Protein AF-A0AAV1M4N3-F1 (afdb_monomer)

Solvent-accessible surface area (backbone atoms only — not comparable to full-atom values): 7010 Å² total; per-residue (Å²): 137,89,76,89,75,79,61,47,84,41,65,50,95,87,50,94,55,60,22,72,41,70,67,58,44,57,61,52,51,29,66,80,72,65,54,54,80,37,71,50,94,88,51,93,53,64,31,71,45,66,71,57,50,59,58,51,53,28,71,77,72,65,53,43,86,34,65,39,92,86,76,66,52,62,22,74,42,67,69,59,43,58,58,52,50,31,68,78,72,63,48,46,87,37,67,50,96,89,50,91,54,61,34,68,58,95,68,87,86,125

Nearest PDB structures (foldseek):
  2i13-assembly1_A  TM=9.105E-01  e=7.312E-11  Mus musculus
  2i13-assembly2_B  TM=8.772E-01  e=7.312E-11  Mus musculus
  5v3g-assembly1_A  TM=8.722E-01  e=6.374E-11  Homo sapiens
  5ei9-assembly2_F  TM=8.119E-01  e=2.697E-10  Homo sapiens
  6e93-assembly1_A  TM=8.462E-01  e=9.285E-10  Homo sapiens

pLDDT: mean 88.59, std 11.86, range [46.59, 97.75]

Mean predicted aligned error: 7.78 Å

Secondary structure (DSSP, 8-state):
----S----EE-SSSS-EESSHHHHHHHHHHHHT---EE-SSSS-EESSHHHHHHHHHHHH----EE-TTT--EESSHHHHHHHHHHHH----EE-SSSS-EESS-----

Structure (mmCIF, N/CA/C/O backbone):
data_AF-A0AAV1M4N3-F1
#
_entry.id   AF-A0AAV1M4N3-F1
#
loop_
_atom_site.group_PDB
_atom_site.id
_atom_site.type_symbol
_atom_site.label_atom_id
_atom_site.label_alt_id
_atom_site.label_comp_id
_atom_site.label_asym_id
_atom_site.label_entity_id
_atom_site.label_seq_id
_atom_site.pdbx_PDB_ins_code
_atom_site.Cartn_x
_atom_site.Cartn_y
_atom_site.Cartn_z
_atom_site.occupancy
_atom_site.B_iso_or_equiv
_atom_site.auth_seq_id
_atom_site.auth_comp_id
_atom_site.auth_asym_id
_atom_site.auth_atom_id
_atom_site.pdbx_PDB_model_num
ATOM 1 N N . MET A 1 1 ? 3.042 18.045 -23.966 1.00 46.59 1 MET A N 1
ATOM 2 C CA . MET A 1 1 ? 1.655 17.662 -24.298 1.00 46.59 1 MET A CA 1
ATOM 3 C C . MET A 1 1 ? 1.190 16.628 -23.277 1.00 46.59 1 MET A C 1
ATOM 5 O O . MET A 1 1 ? 1.710 15.522 -23.264 1.00 46.59 1 MET A O 1
ATOM 9 N N . LYS A 1 2 ? 0.342 17.025 -22.320 1.00 50.69 2 LYS A N 1
ATOM 10 C CA . LYS A 1 2 ? -0.264 16.121 -21.328 1.00 50.69 2 LYS A CA 1
ATOM 11 C C . LYS A 1 2 ? -1.657 15.785 -21.842 1.00 50.69 2 LYS A C 1
ATOM 13 O O . LYS A 1 2 ? -2.582 16.565 -21.657 1.00 50.69 2 LYS A O 1
ATOM 18 N N . THR A 1 3 ? -1.785 14.672 -22.543 1.00 49.09 3 THR A N 1
ATOM 19 C CA . THR A 1 3 ? -3.076 14.179 -23.008 1.00 49.09 3 THR A CA 1
ATOM 20 C C . THR A 1 3 ? -3.702 13.330 -21.908 1.00 49.09 3 THR A C 1
ATOM 22 O O . THR A 1 3 ? -3.198 12.274 -21.537 1.00 49.09 3 THR A O 1
ATOM 25 N N . HIS A 1 4 ? -4.823 13.804 -21.367 1.00 57.06 4 HIS A N 1
ATOM 26 C CA . HIS A 1 4 ? -5.733 13.025 -20.523 1.00 57.06 4 HIS A CA 1
ATOM 27 C C . HIS A 1 4 ? -6.579 12.056 -21.383 1.00 57.06 4 HIS A C 1
ATOM 29 O O . HIS A 1 4 ? -7.730 11.789 -21.066 1.00 57.06 4 HIS A O 1
ATOM 35 N N . THR A 1 5 ? -6.029 11.531 -22.487 1.00 65.44 5 THR A N 1
ATOM 36 C CA . THR A 1 5 ? -6.752 10.691 -23.465 1.00 65.44 5 THR A CA 1
ATOM 37 C C . THR A 1 5 ? -7.005 9.270 -22.957 1.00 65.44 5 THR A C 1
ATOM 39 O O . THR A 1 5 ? -7.648 8.480 -23.634 1.00 65.44 5 THR A O 1
ATOM 42 N N . GLY A 1 6 ? -6.492 8.911 -21.774 1.00 73.81 6 GLY A N 1
ATOM 43 C CA . GLY A 1 6 ? -6.572 7.546 -21.239 1.00 73.81 6 GLY A CA 1
ATOM 44 C C . GLY A 1 6 ? -5.667 6.546 -21.968 1.00 73.81 6 GLY A C 1
ATOM 45 O O . GLY A 1 6 ? -5.552 5.398 -21.541 1.00 73.81 6 GLY A O 1
ATOM 46 N N . GLU A 1 7 ? -4.975 6.981 -23.021 1.00 84.12 7 GLU A N 1
ATOM 47 C CA . GLU A 1 7 ? -4.061 6.152 -23.791 1.00 84.12 7 GLU A CA 1
ATOM 48 C C . GLU A 1 7 ? -2.881 5.693 -22.922 1.00 84.12 7 GLU A C 1
ATOM 50 O O . GLU A 1 7 ? -2.292 6.446 -22.135 1.00 84.12 7 GLU A O 1
ATOM 55 N N . LYS A 1 8 ? -2.530 4.413 -23.066 1.00 89.31 8 LYS A N 1
ATOM 56 C CA . LYS A 1 8 ? -1.404 3.766 -22.381 1.00 89.31 8 LYS A CA 1
ATOM 57 C C . LYS A 1 8 ? -0.424 3.203 -23.418 1.00 89.31 8 LYS A C 1
ATOM 59 O O . LYS A 1 8 ? -0.349 1.980 -23.594 1.00 89.31 8 LYS A O 1
ATOM 64 N N . PRO A 1 9 ? 0.296 4.075 -24.149 1.00 91.50 9 PRO A N 1
ATOM 65 C CA . PRO A 1 9 ? 1.152 3.648 -25.251 1.00 91.50 9 PRO A CA 1
ATOM 66 C C . PRO A 1 9 ? 2.371 2.846 -24.778 1.00 91.50 9 PRO A C 1
ATOM 68 O O . PRO A 1 9 ? 2.897 2.046 -25.541 1.00 91.50 9 PRO A O 1
ATOM 71 N N . PHE A 1 10 ? 2.803 3.000 -23.523 1.00 94.06 10 PHE A N 1
ATOM 72 C CA . PHE A 1 10 ? 4.004 2.343 -23.009 1.00 94.06 10 PHE A CA 1
ATOM 73 C C . PHE A 1 10 ? 3.660 1.004 -22.345 1.00 94.06 10 PHE A C 1
ATOM 75 O O . PHE A 1 10 ? 3.084 0.996 -21.260 1.00 94.06 10 PHE A O 1
ATOM 82 N N . SER A 1 11 ? 4.017 -0.122 -22.958 1.00 95.38 11 SER A N 1
ATOM 83 C CA . SER A 1 11 ? 3.819 -1.466 -22.395 1.00 95.38 11 SER A CA 1
ATOM 84 C C . SER A 1 11 ? 5.052 -1.970 -21.644 1.00 95.38 11 SER A C 1
ATOM 86 O O . SER A 1 11 ? 6.188 -1.674 -22.015 1.00 95.38 11 SER A O 1
ATOM 88 N N . CYS A 1 12 ? 4.827 -2.746 -20.585 1.00 96.12 12 CYS A N 1
ATOM 89 C CA . CYS A 1 12 ? 5.855 -3.607 -20.017 1.00 96.12 12 CYS A CA 1
ATOM 90 C C . CYS A 1 12 ? 6.121 -4.781 -20.973 1.00 96.12 12 CYS A C 1
ATOM 92 O O . CYS A 1 12 ? 5.211 -5.262 -21.639 1.00 96.12 12 CYS A O 1
ATOM 94 N N . ASN A 1 13 ? 7.375 -5.224 -21.065 1.00 95.75 13 ASN A N 1
ATOM 95 C CA . ASN A 1 13 ? 7.776 -6.386 -21.862 1.00 95.75 13 ASN A CA 1
ATOM 96 C C . ASN A 1 13 ? 7.844 -7.689 -21.044 1.00 95.75 13 ASN A C 1
ATOM 98 O O . ASN A 1 13 ? 8.175 -8.728 -21.602 1.00 95.75 13 ASN A O 1
ATOM 102 N N . ILE A 1 14 ? 7.584 -7.628 -19.733 1.00 96.12 14 ILE A N 1
ATOM 103 C CA . ILE A 1 14 ? 7.627 -8.775 -18.810 1.00 96.12 14 ILE A CA 1
ATOM 104 C C . ILE A 1 14 ? 6.215 -9.147 -18.320 1.00 96.12 14 ILE A C 1
ATOM 106 O O . ILE A 1 14 ? 5.970 -10.292 -17.957 1.00 96.12 14 ILE A O 1
ATOM 110 N N . CYS A 1 15 ? 5.270 -8.203 -18.315 1.00 95.75 15 CYS A N 1
ATOM 111 C CA . CYS A 1 15 ? 3.873 -8.440 -17.952 1.00 95.75 15 CYS A CA 1
ATOM 112 C C . CYS A 1 15 ? 2.923 -7.570 -18.788 1.00 95.75 15 CYS A C 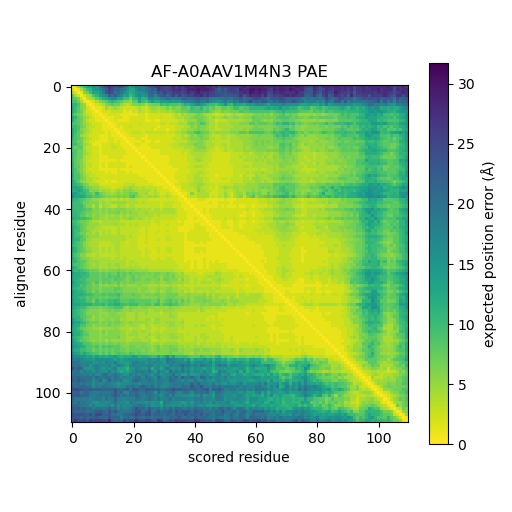1
ATOM 114 O O . CYS A 1 15 ? 3.358 -6.644 -19.469 1.00 95.75 15 CYS A O 1
ATOM 116 N N . ASP A 1 16 ? 1.615 -7.804 -18.672 1.00 94.19 16 ASP A N 1
ATOM 117 C CA . ASP A 1 16 ? 0.597 -7.137 -19.501 1.00 94.19 16 ASP A CA 1
ATOM 118 C C . ASP A 1 16 ? 0.285 -5.682 -19.095 1.00 94.19 16 ASP A C 1
ATOM 120 O O . ASP A 1 16 ? -0.625 -5.038 -19.629 1.00 94.19 16 ASP A O 1
ATOM 124 N N . PHE A 1 17 ? 1.029 -5.116 -18.139 1.00 94.38 17 PHE A N 1
ATOM 125 C CA . PHE A 1 17 ? 0.784 -3.755 -17.672 1.00 94.38 17 PHE A CA 1
ATOM 126 C C . PHE A 1 17 ? 1.199 -2.700 -18.699 1.00 94.38 17 PHE A C 1
ATOM 128 O O . PHE A 1 17 ? 2.293 -2.720 -19.268 1.00 94.38 17 PHE A O 1
ATOM 135 N N . ARG A 1 18 ? 0.331 -1.697 -18.868 1.00 95.06 18 ARG A N 1
ATOM 136 C CA . ARG A 1 18 ? 0.559 -0.538 -19.737 1.00 95.06 18 ARG A CA 1
ATOM 137 C C . ARG A 1 18 ? 0.457 0.773 -18.963 1.00 95.06 18 ARG A C 1
ATOM 139 O O . ARG A 1 18 ? -0.316 0.901 -18.012 1.00 95.06 18 ARG A O 1
ATOM 146 N N . PHE A 1 19 ? 1.206 1.771 -19.414 1.00 93.56 19 PHE A N 1
ATOM 147 C CA . PHE A 1 19 ? 1.385 3.060 -18.760 1.00 93.56 19 PHE A CA 1
ATOM 148 C C . PHE A 1 19 ? 1.184 4.211 -19.743 1.00 93.56 19 PHE A C 1
ATOM 150 O O . PHE A 1 19 ? 1.557 4.130 -20.913 1.00 93.56 19 PHE A O 1
ATOM 157 N N . SER A 1 20 ? 0.640 5.318 -19.241 1.00 92.56 20 SER A N 1
ATOM 158 C CA . SER A 1 20 ? 0.489 6.562 -20.008 1.00 92.56 20 SER A CA 1
ATOM 159 C C . SER A 1 20 ? 1.788 7.363 -20.108 1.00 92.56 20 SER A C 1
ATOM 161 O O . SER A 1 20 ? 1.926 8.207 -20.985 1.00 92.56 20 SER A O 1
ATOM 163 N N . PHE A 1 21 ? 2.771 7.083 -19.243 1.00 91.31 21 PHE A N 1
ATOM 164 C CA . PHE A 1 21 ? 4.055 7.782 -19.227 1.00 91.31 21 PHE A CA 1
ATOM 165 C C . PHE A 1 21 ? 5.233 6.808 -19.196 1.00 91.31 21 PHE A C 1
ATOM 167 O O . PHE A 1 21 ? 5.249 5.852 -18.416 1.00 91.31 21 PHE A O 1
ATOM 174 N N . LYS A 1 22 ? 6.280 7.123 -19.969 1.00 92.69 22 LYS A N 1
ATOM 175 C CA . LYS A 1 22 ? 7.550 6.379 -19.969 1.00 92.69 22 LYS A CA 1
ATOM 176 C C . LYS A 1 22 ? 8.211 6.353 -18.586 1.00 92.69 22 LYS A C 1
ATOM 178 O O . LYS A 1 22 ? 8.799 5.346 -18.206 1.00 92.69 22 LYS A O 1
ATOM 183 N N . SER A 1 23 ? 8.091 7.434 -17.810 1.00 92.81 23 SER A N 1
ATOM 184 C CA . SER A 1 23 ? 8.594 7.494 -16.430 1.00 92.81 23 SER A CA 1
ATOM 185 C C . SER A 1 23 ? 7.898 6.478 -15.521 1.00 92.81 23 SER A C 1
ATOM 187 O O . SER A 1 23 ? 8.568 5.803 -14.742 1.00 92.81 23 SER A O 1
ATOM 189 N N . SER A 1 24 ? 6.580 6.307 -15.661 1.00 93.69 24 SER A N 1
ATOM 190 C CA . SER A 1 24 ? 5.814 5.305 -14.915 1.00 93.69 24 SER A CA 1
ATOM 191 C C . SER A 1 24 ? 6.230 3.882 -15.280 1.00 93.69 24 SER A C 1
ATOM 193 O O . SER A 1 24 ? 6.449 3.085 -14.369 1.00 93.69 24 SER A O 1
ATOM 195 N N . LEU A 1 25 ? 6.418 3.589 -16.575 1.00 95.12 25 LEU A N 1
ATOM 196 C CA . LEU A 1 25 ? 6.964 2.304 -17.026 1.00 95.12 25 LEU A CA 1
ATOM 197 C C . LEU A 1 25 ? 8.360 2.065 -16.431 1.00 95.12 25 LEU A C 1
ATOM 199 O O . LEU A 1 25 ? 8.595 1.021 -15.834 1.00 95.12 25 LEU A O 1
ATOM 203 N N . LYS A 1 26 ? 9.268 3.049 -16.497 1.00 94.19 26 LYS A N 1
ATOM 204 C CA . LYS A 1 26 ? 10.623 2.933 -15.928 1.00 94.19 26 LYS A CA 1
ATOM 205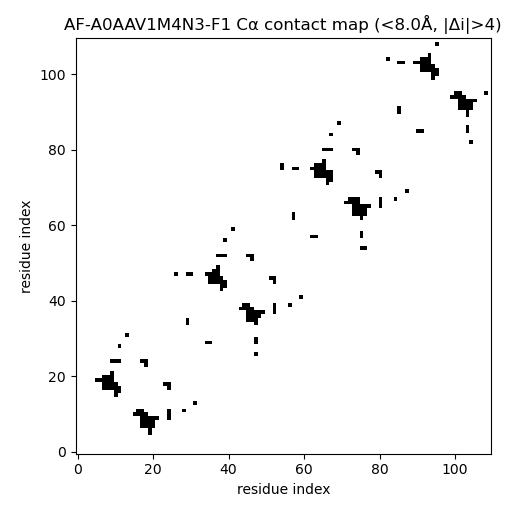 C C . LYS A 1 26 ? 10.598 2.609 -14.432 1.00 94.19 26 LYS A C 1
ATOM 207 O O . LYS A 1 26 ? 11.350 1.756 -13.979 1.00 94.19 26 LYS A O 1
ATOM 212 N N . THR A 1 27 ? 9.741 3.274 -13.655 1.00 94.25 27 THR A N 1
ATOM 213 C CA . THR A 1 27 ? 9.579 2.956 -12.228 1.00 94.25 27 THR A CA 1
ATOM 214 C C . THR A 1 27 ? 8.985 1.565 -12.017 1.00 94.25 27 THR A C 1
ATOM 216 O O . THR A 1 27 ? 9.390 0.882 -11.084 1.00 94.25 27 THR A O 1
ATOM 219 N N . HIS A 1 28 ? 8.040 1.137 -12.856 1.00 95.00 28 HIS A N 1
ATOM 220 C CA . HIS A 1 28 ? 7.451 -0.198 -12.782 1.00 95.00 28 HIS A CA 1
ATOM 221 C C . HIS A 1 28 ? 8.470 -1.307 -13.073 1.00 95.00 28 HIS A C 1
ATOM 223 O O . HIS A 1 28 ? 8.484 -2.294 -12.347 1.00 95.00 28 HIS A O 1
ATOM 229 N N . MET A 1 29 ? 9.377 -1.120 -14.039 1.00 96.06 29 MET A N 1
ATOM 230 C CA . MET A 1 29 ? 10.408 -2.119 -14.361 1.00 96.06 29 MET A CA 1
ATOM 231 C C . MET A 1 29 ? 11.284 -2.497 -13.159 1.00 96.06 29 MET A C 1
ATOM 233 O O . MET A 1 29 ? 11.756 -3.627 -13.084 1.00 96.06 29 MET A O 1
ATOM 237 N N . LYS A 1 30 ? 11.435 -1.598 -12.176 1.00 95.19 30 LYS A N 1
ATOM 238 C CA . LYS A 1 30 ? 12.154 -1.879 -10.924 1.00 95.19 30 LYS A CA 1
ATOM 239 C C . LYS A 1 30 ? 11.529 -3.004 -10.091 1.00 95.19 30 LYS A C 1
ATOM 241 O O . LYS A 1 30 ? 12.209 -3.610 -9.275 1.00 95.19 30 LYS A O 1
ATOM 246 N N . ILE A 1 31 ? 10.242 -3.298 -10.295 1.00 94.00 31 ILE A N 1
ATOM 247 C CA . ILE A 1 31 ? 9.566 -4.440 -9.665 1.00 94.00 31 ILE A CA 1
ATOM 248 C C . ILE A 1 31 ? 10.136 -5.751 -10.208 1.00 94.00 31 ILE A C 1
ATOM 250 O O . ILE A 1 31 ? 10.380 -6.668 -9.433 1.00 94.00 31 ILE A O 1
ATOM 254 N N . HIS A 1 32 ? 10.389 -5.826 -11.516 1.00 94.81 32 HIS A N 1
ATOM 255 C CA . HIS A 1 32 ? 10.929 -7.028 -12.150 1.00 94.81 32 HIS A CA 1
ATOM 256 C C . HIS A 1 32 ? 12.415 -7.233 -11.855 1.00 94.81 32 HIS A C 1
ATOM 258 O O . HIS A 1 32 ? 12.851 -8.367 -11.700 1.00 94.81 32 HIS A O 1
ATOM 264 N N . THR A 1 33 ? 13.191 -6.153 -11.742 1.00 93.75 33 THR A N 1
ATOM 265 C CA . THR A 1 33 ? 14.619 -6.246 -11.397 1.00 93.75 33 THR A CA 1
ATOM 266 C C . THR A 1 33 ? 14.869 -6.417 -9.899 1.00 93.75 33 THR A C 1
ATOM 268 O O . THR A 1 33 ? 15.995 -6.693 -9.498 1.00 93.75 33 THR A O 1
ATOM 271 N N . GLY A 1 34 ? 13.854 -6.198 -9.057 1.00 91.69 34 GLY A N 1
ATOM 272 C CA . GLY A 1 34 ? 14.010 -6.151 -7.604 1.00 91.69 34 GLY A CA 1
ATOM 273 C C . GLY A 1 34 ? 14.785 -4.926 -7.100 1.00 91.69 34 GLY A C 1
ATOM 274 O O . GLY A 1 34 ? 15.102 -4.854 -5.914 1.00 91.69 34 GLY A O 1
ATOM 275 N N . GLU A 1 35 ? 15.083 -3.948 -7.963 1.00 93.38 35 GLU A N 1
ATOM 276 C CA . GLU A 1 35 ? 15.835 -2.750 -7.591 1.00 93.38 35 GLU A CA 1
ATOM 277 C C . GLU A 1 35 ? 15.015 -1.873 -6.632 1.00 93.38 35 GLU A C 1
ATOM 279 O O . GLU A 1 35 ? 14.040 -1.219 -7.013 1.00 93.38 35 GLU A O 1
ATOM 284 N N . LYS A 1 36 ? 15.436 -1.803 -5.368 1.00 92.81 36 LYS A N 1
ATOM 285 C CA . LYS A 1 36 ? 14.819 -0.945 -4.352 1.00 92.81 36 LYS A CA 1
ATOM 286 C C . LYS A 1 36 ? 15.719 0.253 -4.079 1.00 92.81 36 LYS A C 1
ATOM 288 O O . LYS A 1 36 ? 16.774 0.121 -3.475 1.00 92.81 36 LYS A O 1
ATOM 293 N N . SER A 1 37 ? 15.292 1.431 -4.526 1.00 93.62 37 SER A N 1
ATOM 294 C CA . SER A 1 37 ? 16.114 2.649 -4.465 1.00 93.62 37 SER A CA 1
ATOM 295 C C . SER A 1 37 ? 16.076 3.377 -3.117 1.00 93.62 37 SER A C 1
ATOM 297 O O . SER A 1 37 ? 16.863 4.294 -2.909 1.00 93.62 37 SER A O 1
ATOM 299 N N . PHE A 1 38 ? 15.146 3.033 -2.224 1.00 96.31 38 PHE A N 1
ATOM 300 C CA . PHE A 1 38 ? 14.953 3.732 -0.953 1.00 96.31 38 PHE A CA 1
ATOM 301 C C . PHE A 1 38 ? 14.925 2.733 0.201 1.00 96.31 38 PHE A C 1
ATOM 303 O O . PHE A 1 38 ? 14.021 1.899 0.263 1.00 96.31 38 PHE A O 1
ATOM 310 N N . SER A 1 39 ? 15.886 2.835 1.115 1.00 97.25 39 SER A N 1
ATOM 311 C CA . SER A 1 39 ? 16.001 2.006 2.317 1.00 97.25 39 SER A CA 1
ATOM 312 C C . SER A 1 39 ? 15.596 2.773 3.574 1.00 97.25 39 SER A C 1
ATOM 314 O O . SER A 1 39 ? 15.787 3.985 3.682 1.00 97.25 39 SER A O 1
ATOM 316 N N . CYS A 1 40 ? 15.009 2.052 4.523 1.00 97.56 40 CYS A N 1
ATOM 317 C CA . CYS A 1 40 ? 14.839 2.517 5.886 1.00 97.56 40 CYS A CA 1
ATOM 318 C C . CYS A 1 40 ? 16.189 2.472 6.606 1.00 97.56 40 CYS A C 1
ATOM 320 O O . CYS A 1 40 ? 16.990 1.571 6.385 1.00 97.56 40 CYS A O 1
ATOM 322 N N . ASN A 1 41 ? 16.443 3.459 7.460 1.00 96.81 41 ASN A N 1
ATOM 323 C CA . ASN A 1 41 ? 17.643 3.515 8.292 1.00 96.81 41 ASN A CA 1
ATOM 324 C C . ASN A 1 41 ? 17.440 2.884 9.680 1.00 96.81 41 ASN A C 1
ATOM 326 O O . ASN A 1 41 ? 18.385 2.836 10.458 1.00 96.81 41 ASN A O 1
ATOM 330 N N . ILE A 1 42 ? 16.220 2.437 10.003 1.00 97.31 42 ILE A N 1
ATOM 331 C CA . ILE A 1 42 ? 15.863 1.837 11.301 1.00 97.31 42 ILE A CA 1
ATOM 332 C C . ILE A 1 42 ? 15.682 0.316 11.182 1.00 97.31 42 ILE A C 1
ATOM 334 O O . ILE A 1 42 ? 15.893 -0.411 12.147 1.00 97.31 42 ILE A O 1
ATOM 338 N N . CYS A 1 43 ? 15.290 -0.186 10.011 1.00 97.00 43 CYS A N 1
ATOM 339 C CA . CYS A 1 43 ? 15.106 -1.614 9.759 1.00 97.00 43 CYS A CA 1
ATOM 340 C C . CYS A 1 43 ? 15.486 -1.977 8.318 1.00 97.00 43 CYS A C 1
ATOM 342 O O . CYS A 1 43 ? 15.779 -1.108 7.503 1.00 97.00 43 CYS A O 1
ATOM 344 N N . GLU A 1 44 ? 15.407 -3.261 7.972 1.00 96.69 44 GLU A N 1
ATOM 345 C CA . GLU A 1 44 ? 15.770 -3.785 6.645 1.00 96.69 44 GLU A CA 1
ATOM 346 C C . GLU A 1 44 ? 14.744 -3.469 5.535 1.00 96.69 44 GLU A C 1
ATOM 348 O O . GLU A 1 44 ? 14.869 -3.910 4.387 1.00 96.69 44 GLU A O 1
ATOM 353 N N . TYR A 1 45 ? 13.697 -2.697 5.847 1.00 97.00 45 TYR A N 1
ATOM 354 C CA . TYR A 1 45 ? 12.681 -2.336 4.869 1.00 97.00 45 TYR A CA 1
ATOM 355 C C . TYR A 1 45 ? 13.262 -1.475 3.743 1.00 97.00 45 TYR A C 1
ATOM 357 O O . TYR A 1 45 ? 13.943 -0.475 3.962 1.00 97.00 45 TYR A O 1
ATOM 365 N N . SER A 1 46 ? 12.921 -1.824 2.506 1.00 96.62 46 SER A N 1
ATOM 366 C CA . SER A 1 46 ? 13.337 -1.099 1.309 1.00 96.62 46 SER A CA 1
ATOM 367 C C . SER A 1 46 ? 12.220 -1.087 0.264 1.00 96.62 46 SER A C 1
ATOM 369 O O . SER A 1 46 ? 11.418 -2.021 0.165 1.00 96.62 46 SER A O 1
ATOM 371 N N . CYS A 1 47 ? 12.135 -0.013 -0.523 1.00 96.19 47 CYS A N 1
ATOM 372 C CA . CYS A 1 47 ? 11.073 0.188 -1.502 1.00 96.19 47 CYS A CA 1
ATOM 373 C C . CYS A 1 47 ? 11.525 0.985 -2.737 1.00 96.19 47 CYS A C 1
ATOM 375 O O . CYS A 1 47 ? 12.576 1.621 -2.772 1.00 96.19 47 CYS A O 1
ATOM 377 N N . ILE A 1 48 ? 10.692 0.946 -3.779 1.00 96.00 48 ILE A N 1
ATOM 378 C CA . ILE A 1 48 ? 10.969 1.572 -5.080 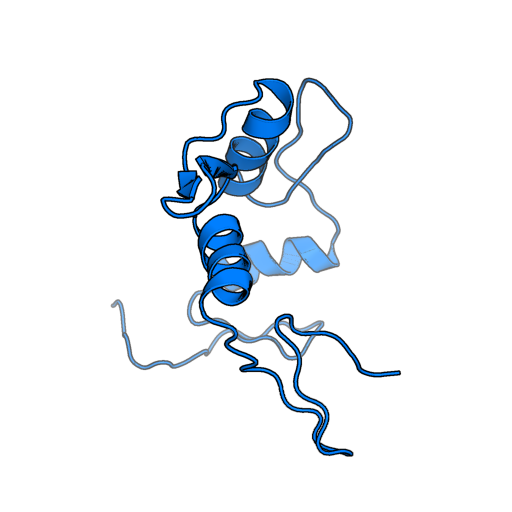1.00 96.00 48 ILE A CA 1
ATOM 379 C C . ILE A 1 48 ? 10.687 3.083 -5.077 1.00 96.00 48 ILE A C 1
ATOM 381 O O . ILE A 1 48 ? 11.303 3.832 -5.832 1.00 96.00 48 ILE A O 1
ATOM 385 N N . ARG A 1 49 ? 9.736 3.552 -4.256 1.00 94.06 49 ARG A N 1
ATOM 386 C CA . ARG A 1 49 ? 9.255 4.944 -4.259 1.00 94.06 49 ARG A CA 1
ATOM 387 C C . ARG A 1 49 ? 9.500 5.617 -2.915 1.00 94.06 49 ARG A C 1
ATOM 389 O O . ARG A 1 49 ? 9.086 5.093 -1.886 1.00 94.06 49 ARG A O 1
ATOM 396 N N . LYS A 1 50 ? 10.027 6.843 -2.938 1.00 94.88 50 LYS A N 1
ATOM 397 C CA . LYS A 1 50 ? 10.258 7.663 -1.735 1.00 94.88 50 LYS A CA 1
ATOM 398 C C . LYS A 1 50 ? 9.003 7.856 -0.876 1.00 94.88 50 LYS A C 1
ATOM 400 O O . LYS A 1 50 ? 9.090 7.789 0.344 1.00 94.88 50 LYS A O 1
ATOM 405 N N . SER A 1 51 ? 7.833 8.040 -1.492 1.00 94.62 51 SER A N 1
ATOM 406 C CA . SER A 1 51 ? 6.551 8.178 -0.778 1.00 94.62 51 SER A CA 1
ATOM 407 C C . SER A 1 51 ? 6.210 6.955 0.080 1.00 94.62 51 SER A C 1
ATOM 409 O O . SER A 1 51 ? 5.602 7.085 1.143 1.00 94.62 51 SER A O 1
ATOM 411 N N . ASN A 1 52 ? 6.611 5.762 -0.369 1.00 95.69 52 ASN A N 1
ATOM 412 C CA . ASN A 1 52 ? 6.386 4.525 0.369 1.00 95.69 52 ASN A CA 1
ATOM 413 C C . ASN A 1 52 ? 7.313 4.468 1.582 1.00 95.69 52 ASN A C 1
ATOM 415 O O . ASN A 1 52 ? 6.841 4.139 2.663 1.00 95.69 52 ASN A O 1
ATOM 419 N N . LEU A 1 53 ? 8.580 4.877 1.430 1.00 97.12 53 LEU A N 1
ATOM 420 C CA . LEU A 1 53 ? 9.502 5.010 2.558 1.00 97.12 53 LEU A CA 1
ATOM 421 C C . LEU A 1 53 ? 8.976 6.028 3.576 1.00 97.12 53 LEU A C 1
ATOM 423 O O . LEU A 1 53 ? 8.893 5.710 4.751 1.00 97.12 53 LEU A O 1
ATOM 427 N N . GLN A 1 54 ? 8.535 7.213 3.142 1.00 96.19 54 GLN A N 1
ATOM 428 C CA . GLN A 1 54 ? 7.958 8.226 4.039 1.00 96.19 54 GLN A CA 1
ATOM 429 C C . GLN A 1 54 ? 6.749 7.699 4.818 1.00 96.19 54 GLN A C 1
ATOM 431 O O . GLN A 1 54 ? 6.626 7.939 6.014 1.00 96.19 54 GLN A O 1
ATOM 436 N N . THR A 1 55 ? 5.864 6.960 4.148 1.00 96.81 55 THR A N 1
ATOM 437 C CA . THR A 1 55 ? 4.717 6.321 4.805 1.00 96.81 55 THR A CA 1
ATOM 438 C C . THR A 1 55 ? 5.166 5.233 5.778 1.00 96.81 55 THR A C 1
ATOM 440 O O . THR A 1 55 ? 4.615 5.126 6.868 1.00 96.81 55 THR A O 1
ATOM 443 N N . HIS A 1 56 ? 6.170 4.440 5.401 1.00 97.00 56 HIS A N 1
ATOM 444 C CA . HIS A 1 56 ? 6.765 3.424 6.258 1.00 97.00 56 HIS A CA 1
ATOM 445 C C . HIS A 1 56 ? 7.415 4.039 7.503 1.00 97.00 56 HIS A C 1
ATOM 447 O O . HIS A 1 56 ? 7.186 3.532 8.588 1.00 97.00 56 HIS A O 1
ATOM 453 N N . MET A 1 57 ? 8.113 5.175 7.410 1.00 97.75 57 MET A N 1
ATOM 454 C CA . MET A 1 57 ? 8.725 5.814 8.587 1.00 97.75 57 MET A CA 1
ATOM 455 C C . MET A 1 57 ? 7.709 6.130 9.695 1.00 97.75 57 MET A C 1
ATOM 457 O O . MET A 1 57 ? 8.053 6.085 10.875 1.00 97.75 57 MET A O 1
ATOM 461 N N . LYS A 1 58 ? 6.436 6.354 9.347 1.00 97.19 58 LYS A N 1
ATOM 462 C CA . LYS A 1 58 ? 5.356 6.554 10.326 1.00 97.19 58 LYS A CA 1
ATOM 463 C C . LYS A 1 58 ? 5.077 5.324 11.195 1.00 97.19 58 LYS A C 1
ATOM 465 O O . LYS A 1 58 ? 4.519 5.460 12.279 1.00 97.19 58 LYS A O 1
ATOM 470 N N . THR A 1 59 ? 5.470 4.122 10.762 1.00 96.38 59 THR A N 1
ATOM 471 C CA . THR A 1 59 ? 5.385 2.917 11.604 1.00 96.38 59 THR A CA 1
ATOM 472 C C . THR A 1 59 ? 6.413 2.936 12.725 1.00 96.38 59 THR A C 1
ATOM 474 O O . THR A 1 59 ? 6.153 2.358 13.772 1.00 96.38 59 THR A O 1
ATOM 477 N N . HIS A 1 60 ? 7.554 3.600 12.523 1.00 96.69 60 HIS A N 1
ATOM 478 C CA . HIS A 1 60 ? 8.574 3.765 13.556 1.00 96.69 60 HIS A CA 1
ATOM 479 C C . HIS A 1 60 ? 8.229 4.900 14.521 1.00 96.69 60 HIS A C 1
ATOM 481 O O . HIS A 1 60 ? 8.426 4.755 15.721 1.00 96.69 60 HIS A O 1
ATOM 487 N N . THR A 1 61 ? 7.676 6.009 14.021 1.00 95.50 61 THR A N 1
ATOM 488 C CA . THR A 1 61 ? 7.285 7.144 14.877 1.00 95.50 61 THR A CA 1
ATOM 489 C C . THR A 1 61 ? 5.950 6.935 15.591 1.00 95.50 61 THR A C 1
ATOM 491 O O . THR A 1 61 ? 5.633 7.664 16.526 1.00 95.50 61 THR A O 1
ATOM 494 N N . GLY A 1 62 ? 5.131 5.984 15.134 1.00 94.62 62 GLY A N 1
ATOM 495 C CA . GLY A 1 62 ? 3.766 5.793 15.623 1.00 94.62 62 GLY A CA 1
ATOM 496 C C . GLY A 1 62 ? 2.777 6.864 15.146 1.00 94.62 62 GLY A C 1
ATOM 497 O O . GLY A 1 62 ? 1.628 6.869 15.591 1.00 94.62 62 GLY A O 1
ATOM 498 N N . GLU A 1 63 ? 3.181 7.755 14.234 1.00 95.81 63 GLU A N 1
ATOM 499 C CA . GLU A 1 63 ? 2.326 8.818 13.702 1.00 95.81 63 GLU A CA 1
ATOM 500 C C . GLU A 1 63 ? 1.146 8.223 12.915 1.00 95.81 63 GLU A C 1
ATOM 502 O O . GLU A 1 63 ? 1.306 7.580 11.873 1.00 95.81 63 GLU A O 1
ATOM 507 N N . LYS A 1 64 ? -0.074 8.468 13.396 1.00 95.88 64 LYS A N 1
ATOM 508 C CA . LYS A 1 64 ? -1.318 8.022 12.757 1.00 95.88 64 LYS A CA 1
ATOM 509 C C . LYS A 1 64 ? -2.239 9.226 12.532 1.00 95.88 64 LYS A C 1
ATOM 511 O O . LYS A 1 64 ? -3.113 9.478 13.360 1.00 95.88 64 LYS A O 1
ATOM 516 N N . PRO A 1 65 ? -2.035 9.992 11.447 1.00 95.44 65 PRO A N 1
ATOM 517 C CA . PRO A 1 65 ? -2.713 11.273 11.250 1.00 95.44 65 PRO A CA 1
ATOM 518 C C . PRO A 1 65 ? -4.185 11.142 10.835 1.00 95.44 65 PRO A C 1
ATOM 520 O O . PRO A 1 65 ? -4.900 12.138 10.813 1.00 95.44 65 PRO A O 1
ATOM 523 N N . PHE A 1 66 ? -4.655 9.943 10.480 1.00 97.19 66 PHE A N 1
ATOM 524 C CA . PHE A 1 66 ? -6.017 9.738 9.990 1.00 97.19 66 PHE A CA 1
ATOM 525 C C . PHE A 1 66 ? -6.875 9.047 11.046 1.00 97.19 66 PHE A C 1
ATOM 527 O O . PHE A 1 66 ? -6.693 7.860 11.296 1.00 97.19 66 PHE A O 1
ATOM 534 N N . THR A 1 67 ? -7.828 9.763 11.632 1.00 97.00 67 THR A N 1
ATOM 535 C CA . THR A 1 67 ? -8.705 9.244 12.693 1.00 97.00 67 THR A CA 1
ATOM 536 C C . THR A 1 67 ? -10.065 8.836 12.131 1.00 97.00 67 THR A C 1
ATOM 538 O O . THR A 1 67 ? -10.649 9.562 11.326 1.00 97.00 67 THR A O 1
ATOM 541 N N . CYS A 1 68 ? -10.579 7.682 12.554 1.00 95.69 68 CYS A N 1
ATOM 542 C CA . CYS A 1 68 ? -11.970 7.300 12.339 1.00 95.69 68 CYS A CA 1
ATOM 543 C C . CYS A 1 68 ? -12.879 8.153 13.227 1.00 95.69 68 CYS A C 1
ATOM 545 O O . CYS A 1 68 ? -12.699 8.192 14.438 1.00 95.69 68 CYS A O 1
ATOM 547 N N . ASN A 1 69 ? -13.882 8.799 12.642 1.00 94.44 69 ASN A N 1
ATOM 548 C CA . ASN A 1 69 ? -14.847 9.612 13.383 1.00 94.44 69 ASN A CA 1
ATOM 549 C C . ASN A 1 69 ? -15.943 8.791 14.089 1.00 94.44 69 ASN A C 1
ATOM 551 O O . ASN A 1 69 ? -16.754 9.377 14.793 1.00 94.44 69 ASN A O 1
ATOM 555 N N . ILE A 1 70 ? -15.991 7.468 13.886 1.00 93.69 70 ILE A N 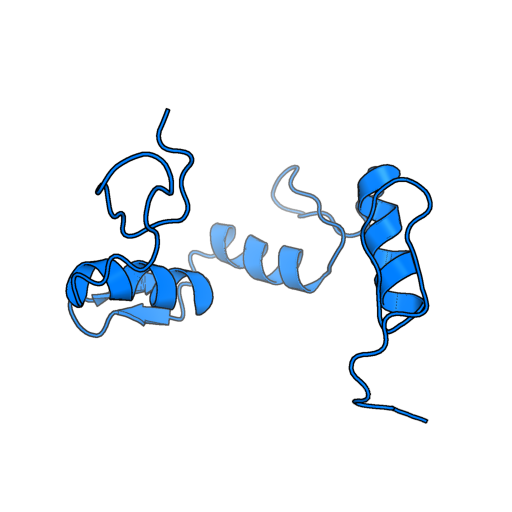1
ATOM 556 C CA . ILE A 1 70 ? -16.996 6.576 14.490 1.00 93.69 70 ILE A CA 1
ATOM 557 C C . ILE A 1 70 ? -16.427 5.821 15.697 1.00 93.69 70 ILE A C 1
ATOM 559 O O . ILE A 1 70 ? -17.108 5.695 16.706 1.00 93.69 70 ILE A O 1
ATOM 563 N N . CYS A 1 71 ? -15.197 5.304 15.607 1.00 93.81 71 CYS A N 1
ATOM 564 C CA . CYS A 1 71 ? -14.577 4.507 16.676 1.00 93.81 71 CYS A CA 1
ATOM 565 C C . CYS A 1 71 ? -13.226 5.050 17.168 1.00 93.81 71 CYS A C 1
ATOM 567 O O . CYS A 1 71 ? -12.491 4.335 17.843 1.00 93.81 71 CYS A O 1
ATOM 569 N N . GLU A 1 72 ? -12.861 6.275 16.775 1.00 92.56 72 GLU A N 1
ATOM 570 C CA . GLU A 1 72 ? -11.620 6.980 17.150 1.00 92.56 72 GLU A CA 1
ATOM 571 C C . GLU A 1 72 ? -10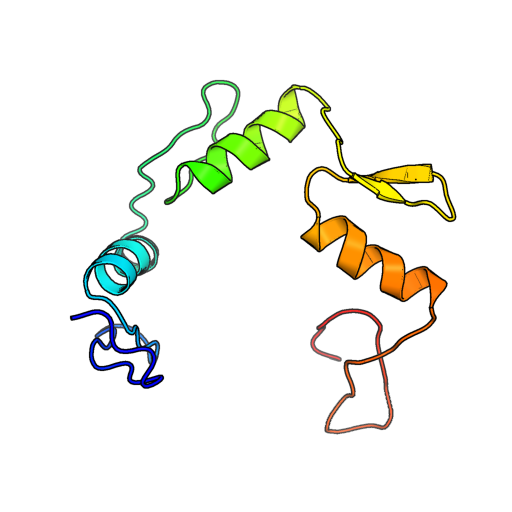.304 6.273 16.778 1.00 92.56 72 GLU A C 1
ATOM 573 O O . GLU A 1 72 ? -9.207 6.790 17.018 1.00 92.56 72 GLU A O 1
ATOM 578 N N . TYR A 1 73 ? -10.378 5.113 16.121 1.00 94.75 73 TYR A N 1
ATOM 579 C CA . TYR A 1 73 ? -9.202 4.367 15.708 1.00 94.75 73 TYR A CA 1
ATOM 580 C C . TYR A 1 73 ? -8.404 5.135 14.649 1.00 94.75 73 TYR A C 1
ATOM 582 O O . TYR A 1 73 ? -8.958 5.696 13.700 1.00 94.75 73 TYR A O 1
ATOM 590 N N . LYS A 1 74 ? -7.075 5.141 14.795 1.00 96.12 74 LYS A N 1
ATOM 591 C CA . LYS A 1 74 ? -6.171 5.938 13.957 1.00 96.12 74 LYS A CA 1
ATOM 592 C C . LYS A 1 74 ? -5.401 5.0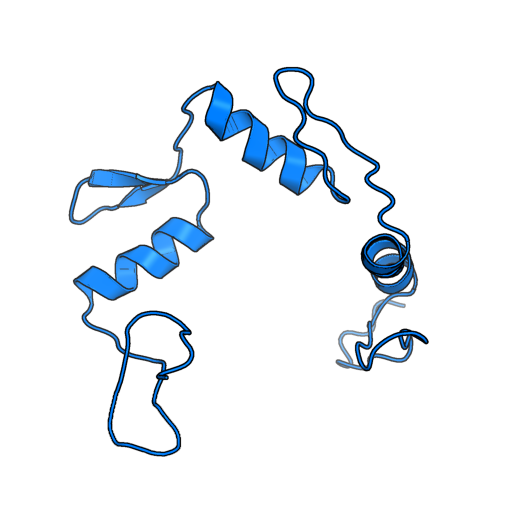89 12.946 1.00 96.12 74 LYS A C 1
ATOM 594 O O . LYS A 1 74 ? -4.957 3.978 13.235 1.00 96.12 74 LYS A O 1
ATOM 599 N N . TYR A 1 75 ? -5.158 5.662 11.773 1.00 96.31 75 TYR A N 1
ATOM 600 C CA . TYR A 1 75 ? -4.492 5.049 10.631 1.00 96.31 75 TYR A CA 1
ATOM 601 C C . TYR A 1 75 ? -3.338 5.910 10.118 1.00 96.31 75 TYR A C 1
ATOM 603 O O . TYR A 1 75 ? -3.356 7.139 10.180 1.00 96.31 75 TYR A O 1
ATOM 611 N N . ILE A 1 76 ? -2.337 5.235 9.552 1.00 96.38 76 ILE A N 1
ATOM 612 C CA . ILE A 1 76 ? -1.151 5.866 8.953 1.00 96.38 76 ILE A CA 1
ATOM 613 C C . ILE A 1 76 ? -1.477 6.507 7.595 1.00 96.38 76 ILE A C 1
ATOM 615 O O . ILE A 1 76 ? -0.892 7.527 7.233 1.00 96.38 76 ILE A O 1
ATOM 619 N N . THR A 1 77 ? -2.419 5.930 6.838 1.00 95.62 77 THR A N 1
ATOM 620 C CA . THR A 1 77 ? -2.813 6.416 5.507 1.00 95.62 77 THR A CA 1
ATOM 621 C C . THR A 1 77 ? -4.320 6.598 5.381 1.00 95.62 77 THR A C 1
ATOM 623 O O . THR A 1 77 ? -5.107 5.828 5.938 1.00 95.62 77 THR A O 1
ATOM 626 N N . LYS A 1 78 ? -4.723 7.570 4.553 1.00 95.00 78 LYS A N 1
ATOM 627 C CA . LYS A 1 78 ? -6.127 7.817 4.198 1.00 95.00 78 LYS A CA 1
ATOM 628 C C . LYS A 1 78 ? -6.793 6.592 3.571 1.00 95.00 78 LYS A C 1
ATOM 630 O O . LYS A 1 78 ? -7.932 6.291 3.901 1.00 95.00 78 LYS A O 1
ATOM 635 N N . SER A 1 79 ? -6.081 5.861 2.712 1.00 92.88 79 SER A N 1
ATOM 636 C CA . SER A 1 79 ? -6.605 4.648 2.071 1.00 92.88 79 SER A CA 1
ATOM 637 C C . SER A 1 79 ? -6.970 3.559 3.082 1.00 92.88 79 SER A C 1
ATOM 639 O O . SER A 1 79 ? -8.002 2.912 2.937 1.00 92.88 79 SER A O 1
ATOM 641 N N . ARG A 1 80 ? -6.170 3.381 4.144 1.00 93.25 80 ARG A N 1
ATOM 642 C CA . ARG A 1 80 ? -6.474 2.413 5.208 1.00 93.25 80 ARG A CA 1
ATOM 643 C C . ARG A 1 80 ? -7.685 2.845 6.029 1.00 93.25 80 ARG A C 1
ATOM 645 O O . ARG A 1 80 ? -8.524 1.997 6.315 1.00 93.25 80 ARG A O 1
ATOM 652 N N . LEU A 1 81 ? -7.813 4.141 6.326 1.00 95.06 81 LEU A N 1
ATOM 653 C CA . LEU A 1 81 ? -9.022 4.686 6.946 1.00 95.06 81 LEU A CA 1
ATOM 654 C C . LEU A 1 81 ? -10.254 4.448 6.056 1.00 95.06 81 LEU A C 1
ATOM 656 O O . LEU A 1 81 ? -11.243 3.913 6.534 1.00 95.06 81 LEU A O 1
ATOM 660 N N . GLN A 1 82 ? -10.193 4.766 4.760 1.00 91.94 82 GLN A N 1
ATOM 661 C CA . GLN A 1 82 ? -11.313 4.559 3.827 1.00 91.94 82 GLN A CA 1
ATOM 662 C C . GLN A 1 82 ? -11.758 3.095 3.761 1.00 91.94 82 GLN A C 1
ATOM 664 O O . GLN A 1 82 ? -12.949 2.806 3.814 1.00 91.94 82 GLN A O 1
ATOM 669 N N . THR A 1 83 ? -10.807 2.164 3.687 1.00 90.06 83 THR A N 1
ATOM 670 C CA . THR A 1 83 ? -11.109 0.730 3.725 1.00 90.06 83 THR A CA 1
ATOM 671 C C . THR A 1 83 ? -11.731 0.315 5.059 1.00 90.06 83 THR A C 1
ATOM 673 O O . THR A 1 83 ? -12.672 -0.472 5.065 1.00 90.06 83 THR A O 1
ATOM 676 N N . HIS A 1 84 ? -11.266 0.870 6.180 1.00 91.56 84 HIS A N 1
ATOM 677 C CA . HIS A 1 84 ? -11.874 0.637 7.489 1.00 91.56 84 HIS A CA 1
ATOM 678 C C . HIS A 1 84 ? -13.307 1.182 7.594 1.00 91.56 84 HIS A C 1
ATOM 680 O O . HIS A 1 84 ? -14.158 0.510 8.171 1.00 91.56 84 HIS A O 1
ATOM 686 N N . MET A 1 85 ? -13.616 2.337 6.994 1.00 90.88 85 MET A N 1
ATOM 687 C CA . MET A 1 85 ? -14.970 2.911 7.046 1.00 90.88 85 MET A CA 1
ATOM 688 C C . MET A 1 85 ? -16.041 1.968 6.476 1.00 90.88 85 MET A C 1
ATOM 690 O O . MET A 1 85 ? -17.173 1.983 6.955 1.00 90.88 85 MET A O 1
ATOM 694 N N . LYS A 1 86 ? -15.678 1.071 5.546 1.00 89.00 86 LYS A N 1
ATOM 695 C CA . LYS A 1 86 ? -16.574 0.021 5.019 1.00 89.00 86 LYS A CA 1
ATOM 696 C C . LYS A 1 86 ? -17.086 -0.936 6.102 1.00 89.00 86 LYS A C 1
ATOM 698 O O . LYS A 1 86 ? -18.127 -1.571 5.949 1.00 89.00 86 LYS A O 1
ATOM 703 N N . ILE A 1 87 ? -16.367 -1.063 7.220 1.00 87.50 87 ILE A N 1
ATOM 704 C CA . ILE A 1 87 ? -16.817 -1.860 8.365 1.00 87.50 87 ILE A CA 1
ATOM 705 C C . ILE A 1 87 ? -18.061 -1.236 8.990 1.00 87.50 87 ILE A C 1
ATOM 707 O O . ILE A 1 87 ? -18.986 -1.989 9.297 1.00 87.50 87 ILE A O 1
ATOM 711 N N . HIS A 1 88 ? -18.074 0.093 9.131 1.00 87.81 88 HIS A N 1
ATOM 712 C CA . HIS A 1 88 ? -19.151 0.858 9.756 1.00 87.81 88 HIS A CA 1
ATOM 713 C C . HIS A 1 88 ? -20.358 1.044 8.840 1.00 87.81 88 HIS A C 1
ATOM 715 O O . HIS A 1 88 ? -21.485 0.953 9.309 1.00 87.81 88 HIS A O 1
ATOM 721 N N . THR A 1 89 ? -20.141 1.251 7.539 1.00 85.88 89 THR A N 1
ATOM 722 C CA . THR A 1 89 ? -21.248 1.357 6.572 1.00 85.88 89 THR A CA 1
ATOM 723 C C . THR A 1 89 ? -21.892 0.005 6.266 1.00 85.88 89 THR A C 1
ATOM 725 O O . THR A 1 89 ? -22.993 -0.053 5.731 1.00 85.88 89 THR A O 1
ATOM 728 N N . GLY A 1 90 ? -21.205 -1.100 6.578 1.00 81.69 90 GLY A N 1
ATOM 729 C CA . GLY A 1 90 ? -21.656 -2.443 6.220 1.00 81.69 90 GLY A CA 1
ATOM 730 C C . GLY A 1 90 ? -21.544 -2.747 4.723 1.00 81.69 90 GLY A C 1
ATOM 731 O O . GLY A 1 90 ? -21.945 -3.833 4.306 1.00 81.69 90 GLY A O 1
ATOM 732 N N . GLU A 1 91 ? -20.971 -1.838 3.926 1.00 81.12 91 GLU A N 1
ATOM 733 C CA . GLU A 1 91 ? -20.789 -2.015 2.489 1.00 81.12 91 GLU A CA 1
ATOM 734 C C . GLU A 1 91 ? -19.943 -3.255 2.185 1.00 81.12 91 GLU 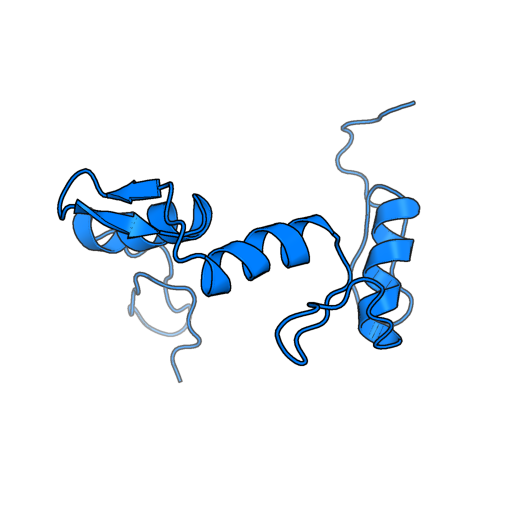A C 1
ATOM 736 O O . GLU A 1 91 ? -18.835 -3.442 2.700 1.00 81.12 91 GLU A O 1
ATOM 741 N N . ARG A 1 92 ? -20.463 -4.100 1.290 1.00 79.00 92 ARG A N 1
ATOM 742 C CA . ARG A 1 92 ? -19.779 -5.288 0.769 1.00 79.00 92 ARG A CA 1
ATOM 743 C C . ARG A 1 92 ? -19.658 -5.171 -0.752 1.00 79.00 92 ARG A C 1
ATOM 745 O O . ARG A 1 92 ? -20.436 -5.798 -1.470 1.00 79.00 92 ARG A O 1
ATOM 752 N N . PRO A 1 93 ? -18.745 -4.315 -1.244 1.00 79.25 93 PRO A N 1
ATOM 753 C CA . PRO A 1 93 ? -18.649 -4.000 -2.667 1.00 79.25 93 PRO A CA 1
ATOM 754 C C . PRO A 1 93 ? -18.053 -5.144 -3.493 1.00 79.25 93 PRO A C 1
ATOM 756 O O . PRO A 1 93 ? -18.142 -5.120 -4.714 1.00 79.25 93 PRO A O 1
ATOM 759 N N . PHE A 1 94 ? -17.439 -6.134 -2.843 1.00 79.81 94 PHE A N 1
ATOM 760 C CA . PHE A 1 94 ? -16.837 -7.275 -3.515 1.00 79.81 94 PHE A CA 1
ATOM 761 C C . PHE A 1 94 ? -17.805 -8.451 -3.465 1.00 79.81 94 PHE A C 1
ATOM 763 O O . PHE A 1 94 ? -18.115 -8.952 -2.383 1.00 79.81 94 PHE A O 1
ATOM 770 N N . SER A 1 95 ? -18.287 -8.869 -4.631 1.00 80.62 95 SER A N 1
ATOM 771 C CA . SER A 1 95 ? -19.101 -10.069 -4.818 1.00 80.62 95 SER A CA 1
ATOM 772 C C . SER A 1 95 ? -18.269 -11.182 -5.438 1.00 80.62 95 SER A C 1
ATOM 774 O O . SER A 1 95 ? -17.469 -10.942 -6.342 1.00 80.62 95 SER A O 1
ATOM 776 N N . CYS A 1 96 ? -18.476 -12.408 -4.972 1.00 79.94 96 CYS A N 1
ATOM 777 C CA . CYS A 1 96 ? -17.998 -13.588 -5.670 1.00 79.94 96 CYS A CA 1
ATOM 778 C C . CYS A 1 96 ? -18.784 -13.751 -6.981 1.00 79.94 96 CYS A C 1
ATOM 780 O O . CYS A 1 96 ? -19.994 -13.552 -7.016 1.00 79.94 96 CYS A O 1
ATOM 782 N N . ASN A 1 97 ? -18.099 -14.112 -8.066 1.00 80.31 97 ASN A N 1
ATOM 783 C CA . ASN A 1 97 ? -18.748 -14.364 -9.360 1.00 80.31 97 ASN A CA 1
ATOM 784 C C . ASN A 1 97 ? -19.272 -15.806 -9.490 1.00 80.31 97 ASN A C 1
ATOM 786 O O . ASN A 1 97 ? -19.894 -16.139 -10.491 1.00 80.31 97 ASN A O 1
ATOM 790 N N . ILE A 1 98 ? -18.987 -16.662 -8.502 1.00 82.38 98 ILE A N 1
ATOM 791 C CA . ILE A 1 98 ? -19.355 -18.088 -8.488 1.00 82.38 98 ILE A CA 1
ATOM 792 C C . ILE A 1 98 ? -20.468 -18.361 -7.461 1.00 82.38 98 ILE A C 1
ATOM 794 O O . ILE A 1 98 ? -21.245 -19.295 -7.622 1.00 82.38 98 ILE A O 1
ATOM 798 N N . CYS A 1 99 ? -20.581 -17.539 -6.415 1.00 82.75 99 CYS A N 1
ATOM 799 C CA . CYS A 1 99 ? -21.622 -17.654 -5.396 1.00 82.75 99 CYS A CA 1
ATOM 800 C C . CYS A 1 99 ? -22.108 -16.270 -4.948 1.00 82.75 99 CYS A C 1
ATOM 802 O O . CYS A 1 99 ? -21.464 -15.260 -5.208 1.00 82.75 99 CYS A O 1
ATOM 804 N N . GLU A 1 100 ? -23.209 -16.210 -4.202 1.00 77.75 100 GLU A N 1
ATOM 805 C CA . GLU A 1 100 ? -23.786 -14.946 -3.712 1.00 77.75 100 GLU A CA 1
ATOM 806 C C . GLU A 1 100 ? -22.992 -14.292 -2.561 1.00 77.75 100 GLU A C 1
ATOM 808 O O . GLU A 1 100 ? -23.437 -13.317 -1.947 1.00 77.75 100 GLU A O 1
ATOM 813 N N . TYR A 1 101 ? -21.801 -14.807 -2.239 1.00 78.25 101 TYR A N 1
ATOM 814 C CA . TYR A 1 101 ? -20.981 -14.280 -1.157 1.00 78.25 101 TYR A CA 1
ATOM 815 C C . TYR A 1 101 ? -20.497 -12.859 -1.464 1.00 78.25 101 TYR A C 1
ATOM 817 O O . TYR A 1 101 ? -19.862 -12.602 -2.488 1.00 78.25 101 TYR A O 1
ATOM 825 N N . LYS A 1 102 ? -20.754 -11.939 -0.527 1.00 79.62 102 LYS A N 1
ATOM 826 C CA . LYS A 1 102 ? -20.243 -10.565 -0.561 1.00 79.62 102 LYS A CA 1
ATOM 827 C C . LYS A 1 102 ? -19.347 -10.289 0.643 1.00 79.62 102 LYS A C 1
ATOM 829 O O . LYS A 1 102 ? -19.728 -10.592 1.781 1.00 79.62 102 LYS A O 1
ATOM 834 N N . CYS A 1 103 ? -18.209 -9.637 0.422 1.00 78.31 103 CYS A N 1
ATOM 835 C CA . CYS A 1 103 ? -17.249 -9.269 1.463 1.00 78.31 103 CYS A CA 1
ATOM 836 C C . CYS A 1 103 ? -16.859 -7.783 1.433 1.00 78.31 103 CYS A C 1
ATOM 838 O O . CYS A 1 103 ? -17.062 -7.054 0.461 1.00 78.31 103 CYS A O 1
ATOM 840 N N . LYS A 1 104 ? -16.317 -7.321 2.567 1.00 73.62 104 LYS A N 1
ATOM 841 C CA . LYS A 1 104 ? -15.903 -5.923 2.784 1.00 73.62 104 LYS A CA 1
ATOM 842 C C . LYS A 1 104 ? -14.538 -5.602 2.154 1.00 73.62 104 LYS A C 1
ATOM 844 O O . LYS A 1 104 ? -14.242 -4.439 1.879 1.00 73.62 104 LYS A O 1
ATOM 849 N N . TYR A 1 105 ? -13.721 -6.629 1.916 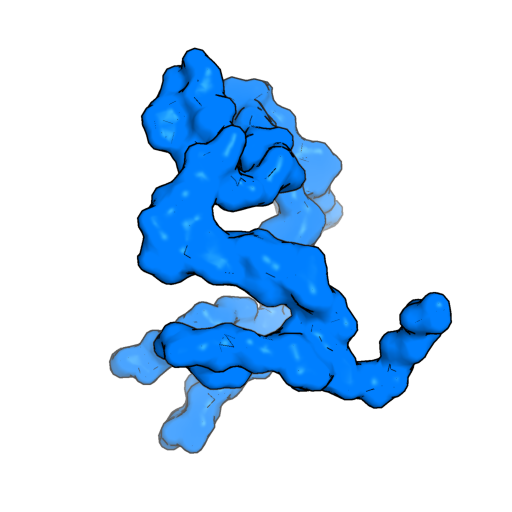1.00 72.81 105 TYR A N 1
ATOM 850 C CA . TYR A 1 105 ? -12.361 -6.537 1.382 1.00 72.81 105 TYR A CA 1
ATOM 851 C C . TYR A 1 105 ? -12.225 -7.391 0.128 1.00 72.81 105 TYR A C 1
ATOM 853 O O . TYR A 1 105 ? -12.874 -8.425 0.028 1.00 72.81 105 TYR A O 1
ATOM 861 N N . GLU A 1 106 ? -11.362 -6.980 -0.795 1.00 66.56 106 GLU A N 1
ATOM 862 C CA . GLU A 1 106 ? -11.015 -7.785 -1.961 1.00 66.56 106 GLU A CA 1
ATOM 863 C C . GLU A 1 106 ? -10.244 -9.021 -1.482 1.00 66.56 106 GLU A C 1
ATOM 865 O O . GLU A 1 106 ? -9.117 -8.919 -0.997 1.00 66.56 106 GLU A O 1
ATOM 870 N N . SER A 1 107 ? -10.890 -10.181 -1.529 1.00 64.12 107 SER A N 1
ATOM 871 C CA . SER A 1 107 ? -10.326 -11.454 -1.087 1.00 64.12 107 SER A CA 1
ATOM 872 C C . SER A 1 107 ? -10.788 -12.553 -2.026 1.00 64.12 107 SER A C 1
ATOM 874 O O . SER A 1 107 ? -11.983 -12.637 -2.317 1.00 64.12 107 SER A O 1
ATOM 876 N N . THR A 1 108 ? -9.873 -13.421 -2.451 1.00 58.47 108 THR A N 1
ATOM 877 C CA . THR A 1 108 ? -10.231 -14.654 -3.150 1.00 58.47 108 THR A CA 1
ATOM 878 C C . THR A 1 108 ? -11.009 -15.534 -2.179 1.00 58.47 108 THR A C 1
A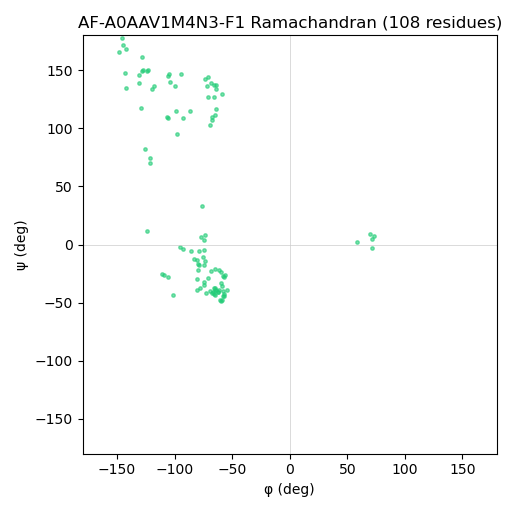TOM 880 O O . THR A 1 108 ? -10.461 -15.997 -1.179 1.00 58.47 108 THR A O 1
ATOM 883 N N . HIS A 1 109 ? -12.301 -15.715 -2.437 1.00 56.66 109 HIS A N 1
ATOM 884 C CA . HIS A 1 109 ? -13.109 -16.709 -1.743 1.00 56.66 109 HIS A CA 1
ATOM 885 C C . HIS A 1 109 ? -12.603 -18.081 -2.212 1.00 56.66 109 HIS A C 1
ATOM 887 O O . HIS A 1 109 ? -12.817 -18.432 -3.372 1.00 56.66 109 HIS A O 1
ATOM 893 N N . ARG A 1 110 ? -11.812 -18.764 -1.375 1.00 55.97 110 ARG A N 1
ATOM 894 C CA . ARG A 1 110 ? -11.316 -20.121 -1.640 1.00 55.97 110 ARG A CA 1
ATOM 895 C C . ARG A 1 110 ? -12.297 -21.140 -1.094 1.00 55.97 110 ARG A C 1
ATOM 897 O O . ARG A 1 110 ? -12.750 -20.921 0.050 1.00 55.97 110 ARG A O 1
#

Radius of gyration: 18.57 Å; Cα contacts (8 Å, |Δi|>4): 123; chains: 1; bounding box: 41×38×42 Å

InterPro domains:
  IPR013087 Zinc finger C2H2-type [PF00096] (10-32)
  IPR013087 Zinc finger C2H2-type [PF00096] (66-88)
  IPR013087 Zinc finger C2H2-type [PS00028] (12-32)
  IPR013087 Zinc finger C2H2-type [PS00028] (40-60)
  IPR013087 Zinc finger C2H2-type [PS00028] (68-88)
  IPR013087 Zinc finger C2H2-type [PS50157] (10-37)
  IPR013087 Zinc finger C2H2-type [PS50157] (38-65)
  IPR013087 Zinc finger C2H2-type [PS50157] (66-93)
  IPR013087 Zinc finger C2H2-type [SM00355] (10-32)
  IPR013087 Zinc finger C2H2-type [SM00355] (38-60)
  IPR013087 Zinc finger C2H2-type [SM00355] (66-88)
  IPR036236 Zinc finger C2H2 superfamily [SSF57667] (4-56)
  IPR036236 Zinc finger C2H2 superfamily [SSF57667] (48-100)
  IPR056438 CTCF-like, C2H2 zinc finger [PF23611] (39-63)

Sequence (110 aa):
MKTHTGEKPFSCNICDFRFSFKSSLKTHMKIHTGEKSFSCNICEYSCIRKSNLQTHMKTHTGEKPFTCNICEYKYITKSRLQTHMKIHTGERPFSCNICEYKCKYESTHR

Foldseek 3Di:
DDDPVPDFPAADPVDGDTHPDPVVNVLVVCVVVVDFPAADPVDRDTHSDPVVNVLVVCVVVVDFPAADPPPRDGHSDPVVNVLVVCVVVVDQPDADPVDRDTHSDDDPPD

Organism: NCBI:txid213953